Protein AF-Q9VTE1-F1 (afdb_monomer)

pLDDT: mean 80.08, std 11.92, range [53.41, 92.44]

Solvent-accessible surface area (backbone atoms only — not comparable to full-atom values): 4773 Å² total; per-residue (Å²): 142,53,66,69,61,53,49,53,53,48,50,51,52,51,50,52,54,58,59,67,53,55,55,65,66,56,30,42,75,73,68,67,24,85,70,75,62,78,80,59,99,62,73,86,48,74,66,56,53,52,50,55,49,53,53,50,51,40,61,60,49,46,61,60,47,54,53,52,51,52,52,52,50,52,52,52,67,73,73,105

Secondary structure (DSSP, 8-state):
--HHHHHHHHHHHHHHHHHH--HHHHHHHTT-SGGGGSS--S---HHHHHHHHHHHHHHHHHHHHHHHHHHHHHHHHHH-

Mean predicted aligned error: 14.54 Å

InterPro domains:
  IPR013880 Yos1-like [PF08571] (4-80)
  IPR013880 Yos1-like [PTHR15858] (1-80)

Foldseek 3Di:
DCVVLVVLVVVLVVLVVLLPDDCQVVCVVVVLHPVVPPPDPDDDDPSNVVVVVSVVVSVVSVVVSVVSVVVSVVCVVVVD

Structure (mmCIF, N/CA/C/O backbone):
data_AF-Q9VTE1-F1
#
_entry.id   AF-Q9VTE1-F1
#
loop_
_atom_site.group_PDB
_atom_site.id
_atom_site.type_symbol
_atom_site.label_atom_id
_atom_site.label_alt_id
_atom_site.label_comp_id
_atom_site.label_asym_id
_atom_site.label_entity_id
_atom_site.label_seq_id
_atom_site.pdbx_PDB_ins_code
_atom_site.Cartn_x
_atom_site.Cartn_y
_atom_site.Cartn_z
_atom_site.occupancy
_atom_site.B_iso_or_equiv
_atom_site.auth_seq_id
_atom_site.auth_comp_id
_atom_site.auth_asym_id
_atom_site.auth_atom_id
_atom_site.pdbx_PDB_model_num
ATOM 1 N N . MET A 1 1 ? 20.273 -4.536 -17.707 1.00 53.84 1 MET A N 1
ATOM 2 C CA . MET A 1 1 ? 20.626 -4.069 -16.344 1.00 53.84 1 MET A CA 1
ATOM 3 C C . MET A 1 1 ? 19.408 -3.461 -15.621 1.00 53.84 1 MET A C 1
ATOM 5 O O . MET A 1 1 ? 19.554 -2.483 -14.908 1.00 53.84 1 MET A O 1
ATOM 9 N N . PHE A 1 2 ? 18.199 -4.021 -15.779 1.00 69.12 2 PHE A N 1
ATOM 10 C CA . PHE A 1 2 ? 16.943 -3.354 -15.373 1.00 69.12 2 PHE A CA 1
ATOM 11 C C . PHE A 1 2 ? 16.185 -4.041 -14.224 1.00 69.12 2 PHE A C 1
ATOM 13 O O . PHE A 1 2 ? 15.165 -3.528 -13.782 1.00 69.12 2 PHE A O 1
ATOM 20 N N . THR A 1 3 ? 16.669 -5.175 -13.708 1.00 81.69 3 THR A N 1
ATOM 21 C CA . THR A 1 3 ? 15.893 -6.022 -12.783 1.00 81.69 3 THR A CA 1
ATOM 22 C C . THR A 1 3 ? 15.552 -5.328 -11.463 1.00 81.69 3 THR A C 1
ATOM 24 O O . THR A 1 3 ? 14.403 -5.390 -11.029 1.00 81.69 3 THR A O 1
ATOM 27 N N . LEU A 1 4 ? 16.503 -4.616 -10.845 1.00 83.50 4 LEU A N 1
ATOM 28 C CA . LEU A 1 4 ? 16.258 -3.892 -9.589 1.00 83.50 4 LEU A CA 1
ATOM 29 C C . LEU A 1 4 ? 15.237 -2.761 -9.766 1.00 83.50 4 LEU A C 1
ATOM 31 O O . LEU A 1 4 ? 14.321 -2.643 -8.957 1.00 83.50 4 LEU A O 1
ATOM 35 N N . TRP A 1 5 ? 15.349 -1.977 -10.844 1.00 84.75 5 TRP A N 1
ATOM 36 C CA . TRP A 1 5 ? 14.392 -0.905 -11.135 1.00 84.75 5 TRP A CA 1
ATOM 37 C C . TRP A 1 5 ? 12.986 -1.458 -11.374 1.00 84.75 5 TRP A C 1
ATOM 39 O O . TRP A 1 5 ? 12.032 -0.998 -10.751 1.00 84.75 5 TRP A O 1
ATOM 49 N N . THR A 1 6 ? 12.860 -2.513 -12.186 1.00 86.31 6 THR A N 1
ATOM 50 C CA . THR A 1 6 ? 11.565 -3.168 -12.430 1.00 86.31 6 THR A CA 1
ATOM 51 C C . THR A 1 6 ? 10.966 -3.775 -11.163 1.00 86.31 6 THR A C 1
ATOM 53 O O . THR A 1 6 ? 9.745 -3.823 -11.029 1.00 86.31 6 THR A O 1
ATOM 56 N N . LEU A 1 7 ? 11.799 -4.219 -10.214 1.00 88.94 7 LEU A N 1
ATOM 57 C CA . LEU A 1 7 ? 11.343 -4.751 -8.932 1.00 88.94 7 LEU A CA 1
ATOM 58 C C . LEU A 1 7 ? 10.806 -3.633 -8.031 1.00 88.94 7 LEU A C 1
ATOM 60 O O . LEU A 1 7 ? 9.739 -3.798 -7.442 1.00 88.94 7 LEU A O 1
ATOM 64 N N . ILE A 1 8 ? 11.485 -2.482 -7.986 1.00 87.50 8 ILE A N 1
ATOM 65 C CA . ILE A 1 8 ? 11.001 -1.282 -7.288 1.00 87.50 8 ILE A CA 1
ATOM 66 C C . ILE A 1 8 ? 9.681 -0.805 -7.909 1.00 87.50 8 ILE A C 1
ATOM 68 O O . ILE A 1 8 ? 8.700 -0.634 -7.187 1.00 87.50 8 ILE A O 1
ATOM 72 N N . GLU A 1 9 ? 9.610 -0.673 -9.236 1.00 89.06 9 GLU A N 1
ATOM 73 C CA . GLU A 1 9 ? 8.388 -0.281 -9.954 1.00 89.06 9 GLU A CA 1
ATOM 74 C C . GLU A 1 9 ? 7.237 -1.265 -9.689 1.00 89.06 9 GLU A C 1
ATOM 76 O O . GLU A 1 9 ? 6.134 -0.853 -9.335 1.00 89.06 9 GLU A O 1
ATOM 81 N N . SER A 1 10 ? 7.501 -2.574 -9.745 1.00 90.75 10 SER A N 1
ATOM 82 C CA . SER A 1 10 ? 6.500 -3.603 -9.431 1.00 90.75 10 SER A CA 1
ATOM 83 C C . SER A 1 10 ? 6.036 -3.522 -7.977 1.00 90.75 10 SER A C 1
ATOM 85 O O . SER A 1 10 ? 4.840 -3.602 -7.711 1.00 90.75 10 SER A O 1
ATOM 87 N N . SER A 1 11 ? 6.952 -3.317 -7.025 1.00 90.38 11 SER A N 1
ATOM 88 C CA . SER A 1 11 ? 6.590 -3.138 -5.615 1.00 90.38 11 SER A CA 1
ATOM 89 C C . SER A 1 11 ? 5.734 -1.888 -5.391 1.00 90.38 11 SER A C 1
ATOM 91 O O . SER A 1 11 ? 4.759 -1.951 -4.643 1.00 90.38 11 SER A O 1
ATOM 93 N N . LEU A 1 12 ? 6.014 -0.789 -6.101 1.00 91.06 12 LEU A N 1
ATOM 94 C CA . LEU A 1 12 ? 5.194 0.423 -6.084 1.00 91.06 12 LEU A CA 1
ATOM 95 C C . LEU A 1 12 ? 3.787 0.165 -6.624 1.00 91.06 12 LEU A C 1
ATOM 97 O O . LEU A 1 12 ? 2.806 0.600 -6.020 1.00 91.06 12 LEU A O 1
ATOM 101 N N . LEU A 1 13 ? 3.668 -0.579 -7.725 1.00 90.56 13 LEU A N 1
ATOM 102 C CA . LEU A 1 13 ? 2.376 -0.986 -8.279 1.00 90.56 13 LEU A CA 1
ATOM 103 C C . LEU A 1 13 ? 1.604 -1.907 -7.320 1.00 90.56 13 LEU A C 1
ATOM 105 O O . LEU A 1 13 ? 0.408 -1.702 -7.107 1.00 90.56 13 LEU A O 1
ATOM 109 N N . CYS A 1 14 ? 2.277 -2.866 -6.678 1.00 91.56 14 CYS A N 1
ATOM 110 C CA . CYS A 1 14 ? 1.676 -3.717 -5.650 1.00 91.56 14 CYS A CA 1
ATOM 111 C C . CYS A 1 14 ? 1.158 -2.892 -4.467 1.00 91.56 14 CYS A C 1
ATOM 113 O O . CYS A 1 14 ? 0.026 -3.084 -4.027 1.00 91.56 14 CYS A O 1
ATOM 115 N N . LEU A 1 15 ? 1.946 -1.935 -3.975 1.00 90.00 15 LEU A N 1
ATOM 116 C CA . LEU A 1 15 ? 1.519 -1.050 -2.897 1.00 90.00 15 LEU A CA 1
ATOM 117 C C . LEU A 1 15 ? 0.343 -0.150 -3.321 1.00 90.00 15 LEU A C 1
ATOM 119 O O . LEU A 1 15 ? -0.578 0.041 -2.530 1.00 90.00 15 LEU A O 1
ATOM 123 N N . ASN A 1 16 ? 0.304 0.328 -4.573 1.00 90.12 16 ASN A N 1
ATOM 124 C CA . ASN A 1 16 ? -0.853 1.049 -5.131 1.00 90.12 16 ASN A CA 1
ATOM 125 C C . ASN A 1 16 ? -2.119 0.182 -5.100 1.00 90.12 16 ASN A C 1
ATOM 127 O O . ASN A 1 16 ? -3.172 0.640 -4.648 1.00 90.12 16 ASN A O 1
ATOM 131 N N . ALA A 1 17 ? -2.013 -1.084 -5.511 1.00 89.75 17 ALA A N 1
ATOM 132 C CA . ALA A 1 17 ? -3.121 -2.035 -5.457 1.00 89.75 17 ALA A CA 1
ATOM 133 C C . ALA A 1 17 ? -3.604 -2.288 -4.014 1.00 89.75 17 ALA A C 1
ATOM 135 O O . ALA A 1 17 ? -4.808 -2.346 -3.759 1.00 89.75 17 ALA A O 1
ATOM 136 N N . VAL A 1 18 ? -2.684 -2.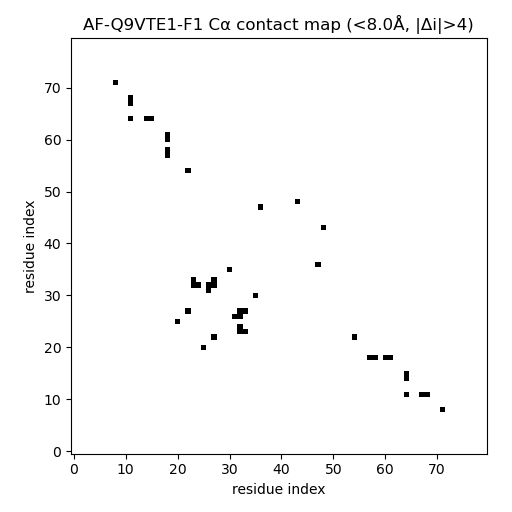377 -3.048 1.00 86.00 18 VAL A N 1
ATOM 137 C CA . VAL A 1 18 ? -3.020 -2.519 -1.620 1.00 86.00 18 VAL A CA 1
ATOM 138 C C . VAL A 1 18 ? -3.687 -1.253 -1.071 1.00 86.00 18 VAL A C 1
ATOM 140 O O . VAL A 1 18 ? -4.660 -1.341 -0.322 1.00 86.00 18 VAL A O 1
ATOM 143 N N . CYS A 1 19 ? -3.217 -0.067 -1.458 1.00 85.81 19 CYS A N 1
ATOM 144 C CA . CYS A 1 19 ? -3.780 1.204 -1.006 1.00 85.81 19 CYS A CA 1
ATOM 145 C C . CYS A 1 19 ? -5.201 1.468 -1.522 1.00 85.81 19 CYS A C 1
ATOM 147 O O . CYS A 1 19 ? -5.967 2.148 -0.832 1.00 85.81 19 CYS A O 1
ATOM 149 N N . ILE A 1 20 ? -5.565 0.952 -2.701 1.00 83.88 20 ILE A N 1
ATOM 150 C CA . ILE A 1 20 ? -6.931 1.062 -3.238 1.00 83.88 20 ILE A CA 1
ATOM 151 C C . ILE A 1 20 ? -7.853 -0.071 -2.768 1.00 83.88 20 ILE A C 1
ATOM 153 O O . ILE A 1 20 ? -9.075 0.063 -2.858 1.00 83.88 20 ILE A O 1
ATOM 157 N N . LEU A 1 21 ? -7.303 -1.171 -2.235 1.00 83.69 21 LEU A N 1
ATOM 158 C CA . LEU A 1 21 ? -8.089 -2.310 -1.771 1.00 83.69 21 LEU A CA 1
ATOM 159 C C . LEU A 1 21 ? -9.112 -1.868 -0.712 1.00 83.69 21 LEU A C 1
ATOM 161 O O . LEU A 1 21 ? -8.772 -1.435 0.391 1.00 83.69 21 LEU A O 1
ATOM 165 N N . HIS A 1 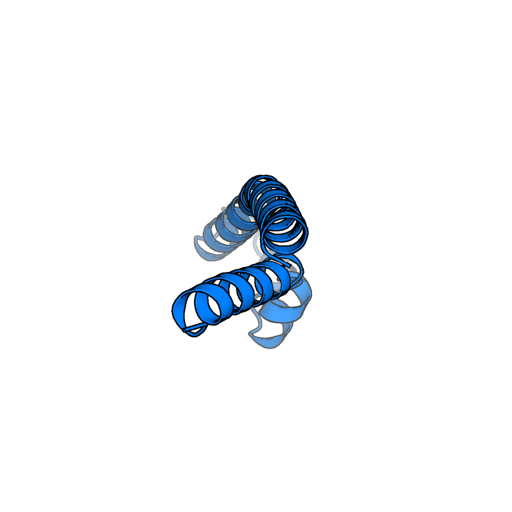22 ? -10.394 -1.991 -1.057 1.00 77.44 22 HIS A N 1
ATOM 166 C CA . HIS A 1 22 ? -11.489 -1.652 -0.160 1.00 77.44 22 HIS A CA 1
ATOM 167 C C . HIS A 1 22 ? -11.647 -2.752 0.888 1.00 77.44 22 HIS A C 1
ATOM 169 O O . HIS A 1 22 ? -12.217 -3.811 0.608 1.00 77.44 22 HIS A O 1
ATOM 175 N N . GLU A 1 23 ? -11.151 -2.510 2.101 1.00 71.88 23 GLU A N 1
ATOM 176 C CA . GLU A 1 23 ? -11.225 -3.503 3.171 1.00 71.88 23 GLU A CA 1
ATOM 177 C C . GLU A 1 23 ? -12.650 -3.913 3.487 1.00 71.88 23 GLU A C 1
ATOM 179 O O . GLU A 1 23 ? -12.864 -5.078 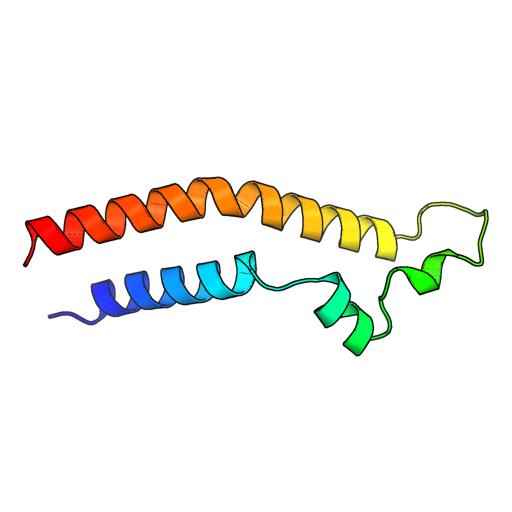3.732 1.00 71.88 23 GLU A O 1
ATOM 184 N N . GLU A 1 24 ? -13.656 -3.041 3.412 1.00 72.12 24 GLU A N 1
ATOM 185 C CA . GLU A 1 24 ? -15.020 -3.475 3.736 1.00 72.12 24 GLU A CA 1
ATOM 186 C C . GLU A 1 24 ? -15.507 -4.539 2.755 1.00 72.12 24 GLU A C 1
ATOM 188 O O . GLU A 1 24 ? -16.171 -5.487 3.158 1.00 72.12 24 GLU A O 1
ATOM 193 N N . ARG A 1 25 ? -15.107 -4.435 1.480 1.00 75.38 25 ARG A N 1
ATOM 194 C CA . ARG A 1 25 ? -15.440 -5.432 0.457 1.00 75.38 25 ARG A CA 1
ATOM 195 C C . ARG A 1 25 ? -14.597 -6.694 0.626 1.00 75.38 25 ARG A C 1
ATOM 197 O O . ARG A 1 25 ? -15.105 -7.799 0.466 1.00 75.38 25 ARG A O 1
ATOM 204 N N . PHE A 1 26 ? -13.316 -6.531 0.946 1.00 78.25 26 PHE A N 1
ATOM 205 C CA . PHE A 1 26 ? -12.401 -7.643 1.186 1.00 78.25 26 PHE A CA 1
ATOM 206 C C . PHE A 1 26 ? -12.791 -8.433 2.444 1.00 78.25 26 PHE A C 1
ATOM 208 O O . PHE A 1 26 ? -12.988 -9.638 2.386 1.00 78.25 26 PHE A O 1
ATOM 215 N N . LEU A 1 27 ? -12.988 -7.746 3.563 1.00 72.00 27 LEU A N 1
ATOM 216 C CA . LEU A 1 27 ? -13.380 -8.281 4.863 1.00 72.00 27 LEU A CA 1
ATOM 217 C C . LEU A 1 27 ? -14.794 -8.853 4.851 1.00 72.00 27 LEU A C 1
ATOM 219 O O . LEU A 1 27 ? -15.014 -9.880 5.487 1.00 72.00 27 LEU A O 1
ATOM 223 N N . ALA A 1 28 ?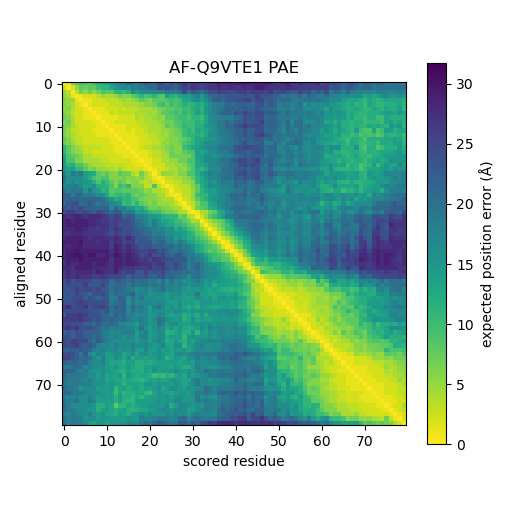 -15.736 -8.264 4.100 1.00 73.88 28 ALA A N 1
ATOM 224 C CA . ALA A 1 28 ? -17.056 -8.868 3.901 1.00 73.88 28 ALA A CA 1
ATOM 225 C C . ALA A 1 28 ? -16.947 -10.281 3.308 1.00 73.88 28 ALA A C 1
ATOM 227 O O . ALA A 1 28 ? -17.697 -11.165 3.711 1.00 73.88 28 ALA A O 1
ATOM 228 N N . LYS A 1 29 ? -15.964 -10.532 2.430 1.00 76.31 29 LYS A N 1
ATOM 229 C CA . LYS A 1 29 ? -15.708 -11.872 1.881 1.00 76.31 29 LYS A CA 1
ATOM 230 C C . LYS A 1 29 ? -15.224 -12.873 2.941 1.00 76.31 29 LYS A C 1
ATOM 232 O O . LYS A 1 29 ? -15.509 -14.057 2.814 1.00 76.31 29 LYS A O 1
ATOM 237 N N . PHE A 1 30 ? -14.524 -12.413 3.979 1.00 75.62 30 PHE A N 1
ATOM 238 C CA . PHE A 1 30 ? -14.071 -13.243 5.106 1.00 75.62 30 PHE A CA 1
ATOM 239 C C . PHE A 1 30 ? -15.071 -13.285 6.275 1.00 75.62 30 PHE A C 1
ATOM 241 O O . PHE A 1 30 ? -14.788 -13.898 7.301 1.00 75.62 30 PHE A O 1
ATOM 248 N N . GLY A 1 31 ? -16.230 -12.628 6.155 1.00 67.75 31 GLY A N 1
ATOM 249 C CA . GLY A 1 31 ? -17.204 -12.523 7.246 1.00 67.75 31 GLY A CA 1
ATOM 250 C C . GLY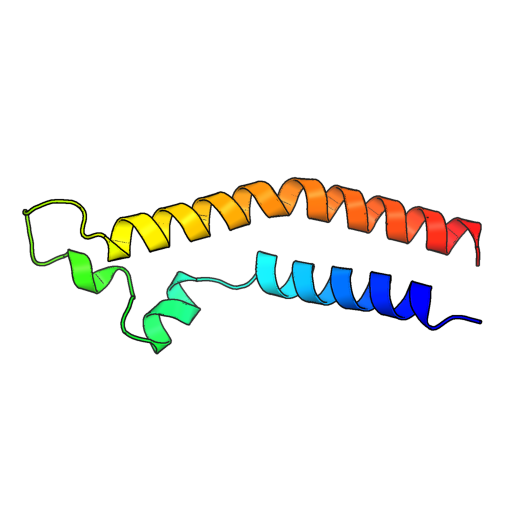 A 1 31 ? -16.792 -11.557 8.366 1.00 67.75 31 GLY A C 1
ATOM 251 O O . GLY A 1 31 ? -17.404 -11.555 9.426 1.00 67.75 31 GLY A O 1
ATOM 252 N N . TRP A 1 32 ? -15.773 -10.720 8.147 1.00 67.06 32 TRP A N 1
ATOM 253 C CA . TRP A 1 32 ? -15.328 -9.664 9.074 1.00 67.06 32 TRP A CA 1
ATOM 254 C C . TRP A 1 32 ? -15.903 -8.288 8.695 1.00 67.06 32 TRP A C 1
ATOM 256 O O . TRP A 1 32 ? -15.339 -7.246 9.023 1.00 67.06 32 TRP A O 1
ATOM 266 N N . GLY A 1 33 ? -17.002 -8.267 7.937 1.00 61.34 33 GLY A N 1
ATOM 267 C CA . GLY A 1 33 ? -17.688 -7.034 7.564 1.00 61.34 33 GLY A CA 1
ATOM 268 C C . GLY A 1 33 ? -18.285 -6.321 8.782 1.00 61.34 33 GLY A C 1
ATOM 269 O O . GLY A 1 33 ? -18.602 -6.944 9.793 1.00 61.34 33 GLY A O 1
ATOM 270 N N . ARG A 1 34 ? -18.501 -5.007 8.646 1.00 57.88 34 ARG A N 1
ATOM 271 C CA . ARG A 1 34 ? -19.011 -4.073 9.675 1.00 57.88 34 ARG A CA 1
ATOM 272 C C . ARG A 1 34 ? -20.291 -4.534 10.402 1.00 57.88 34 ARG A C 1
ATOM 274 O O . 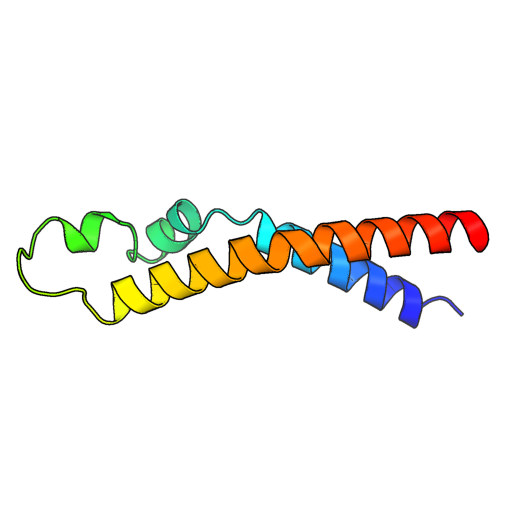ARG A 1 34 ? -20.619 -4.001 11.453 1.00 57.88 34 ARG A O 1
ATOM 281 N N . GLN A 1 35 ? -21.008 -5.515 9.852 1.00 56.12 35 GLN A N 1
ATOM 282 C CA . GLN A 1 35 ? -22.224 -6.095 10.426 1.00 56.12 35 GLN A CA 1
ATOM 283 C C . GLN A 1 35 ? -21.979 -7.057 11.596 1.00 56.12 35 GLN A C 1
ATOM 285 O O . GLN A 1 35 ? -22.915 -7.298 12.351 1.00 56.12 35 GLN A O 1
ATOM 290 N N . ALA A 1 36 ? -20.754 -7.552 11.813 1.00 54.47 36 ALA A N 1
ATOM 291 C CA . ALA A 1 36 ? -20.467 -8.381 12.989 1.00 54.47 36 ALA A CA 1
ATOM 292 C C . ALA A 1 36 ? -20.594 -7.606 14.320 1.00 54.47 36 ALA A C 1
ATOM 294 O O . ALA A 1 36 ? -20.770 -8.225 15.362 1.00 54.47 36 ALA A O 1
ATOM 295 N N . GLY A 1 37 ? -20.542 -6.267 14.289 1.00 55.22 37 GLY A N 1
ATOM 296 C CA . GLY A 1 37 ? -20.619 -5.411 15.478 1.00 55.22 37 GLY A CA 1
ATOM 297 C C . GLY A 1 37 ? -21.993 -4.799 15.767 1.00 55.22 37 GLY A C 1
ATOM 298 O O . GLY A 1 37 ? -22.116 -4.053 16.730 1.00 55.22 37 GLY A O 1
ATOM 299 N N . GLN A 1 38 ? -23.038 -5.059 14.966 1.00 54.47 38 GLN A N 1
ATOM 300 C CA . GLN A 1 38 ? -24.346 -4.421 15.203 1.00 54.47 38 GLN A CA 1
ATOM 301 C C . GLN A 1 38 ? -25.178 -5.105 16.309 1.00 54.47 38 GLN A C 1
ATOM 303 O O . GLN A 1 38 ? -26.260 -4.615 16.624 1.00 54.47 38 GLN A O 1
ATOM 308 N N . GLN A 1 39 ? -24.715 -6.212 16.902 1.00 54.97 39 GLN A N 1
ATOM 309 C CA . GLN A 1 39 ? -25.493 -6.933 17.923 1.00 54.97 39 GLN A CA 1
ATOM 310 C C . GLN A 1 39 ? -24.974 -6.850 19.359 1.00 54.97 39 GLN A C 1
ATOM 312 O O . GLN A 1 39 ? -25.776 -7.093 20.252 1.00 54.97 39 GLN A O 1
ATOM 317 N N . ASP A 1 40 ? -23.744 -6.404 19.621 1.00 53.41 40 ASP A N 1
ATOM 318 C CA . ASP A 1 40 ? -23.273 -6.270 21.003 1.00 53.41 40 ASP A CA 1
ATOM 319 C C . ASP A 1 40 ? -22.967 -4.813 21.356 1.00 53.41 40 ASP A C 1
ATOM 321 O O . ASP A 1 40 ? -21.945 -4.242 20.983 1.00 53.41 40 ASP A O 1
ATOM 325 N N . PHE A 1 41 ? -23.852 -4.220 22.162 1.00 58.94 41 PHE A N 1
ATOM 326 C CA . PHE A 1 41 ? -23.640 -2.987 22.937 1.00 58.94 41 PHE A CA 1
ATOM 327 C C . PHE A 1 41 ? -22.554 -3.169 24.030 1.00 58.94 41 PHE A C 1
ATOM 329 O O . PHE A 1 41 ? -22.656 -2.628 25.129 1.00 58.94 41 PHE A O 1
ATOM 336 N N . GLY A 1 42 ? -21.510 -3.955 23.763 1.00 57.88 42 GLY A N 1
ATOM 337 C CA . GLY A 1 42 ? -20.532 -4.399 24.748 1.00 57.88 42 GLY A CA 1
ATOM 338 C C . GLY A 1 42 ? -19.123 -4.389 24.180 1.00 57.88 42 GLY A C 1
ATOM 339 O O . GLY A 1 42 ? -18.686 -5.382 23.624 1.00 57.88 42 GLY A O 1
ATOM 340 N N . ALA A 1 43 ? -18.417 -3.278 24.398 1.00 65.62 43 ALA A N 1
ATOM 341 C CA . ALA A 1 43 ? -16.983 -3.078 24.174 1.00 65.62 43 ALA A CA 1
ATOM 342 C C . ALA A 1 43 ? -16.455 -3.273 22.726 1.00 65.62 43 ALA A C 1
ATOM 344 O O . ALA A 1 43 ? -16.817 -4.210 22.020 1.00 65.62 43 ALA A O 1
ATOM 345 N N . PRO A 1 44 ? -15.525 -2.415 22.262 1.00 65.25 44 PRO A N 1
ATOM 346 C CA . PRO A 1 44 ? -14.847 -2.634 20.987 1.00 65.25 44 PRO A CA 1
ATOM 347 C C . PRO A 1 44 ? -14.107 -3.975 21.028 1.00 65.25 44 PRO A C 1
ATOM 349 O O . PRO A 1 44 ? -13.152 -4.145 21.792 1.00 65.25 44 PRO A O 1
ATOM 352 N N . THR A 1 45 ? -14.535 -4.929 20.201 1.00 76.19 45 THR A N 1
ATOM 353 C CA . THR A 1 45 ? -13.886 -6.240 20.120 1.00 76.19 45 THR A CA 1
ATOM 354 C C . THR A 1 45 ? -12.470 -6.059 19.567 1.00 76.19 45 THR A C 1
ATOM 356 O O . THR A 1 45 ? -12.229 -5.188 18.730 1.00 76.19 45 THR A O 1
ATOM 359 N N . ALA A 1 46 ? -11.510 -6.895 19.980 1.00 79.56 46 ALA A N 1
ATOM 360 C CA . ALA A 1 46 ? -10.138 -6.857 19.451 1.00 79.56 46 ALA A CA 1
ATOM 361 C C . ALA A 1 46 ? -10.098 -6.862 17.906 1.00 79.56 46 ALA A C 1
ATOM 363 O O . ALA A 1 46 ? -9.249 -6.219 17.294 1.00 79.56 46 ALA A O 1
ATOM 364 N N . LYS A 1 47 ? -11.074 -7.528 17.275 1.00 77.75 47 LYS A N 1
ATOM 365 C CA . LYS A 1 47 ? -11.298 -7.528 15.824 1.00 77.75 47 LYS A CA 1
ATOM 366 C C . LYS A 1 47 ? -11.547 -6.119 15.280 1.00 77.75 47 LYS A C 1
ATOM 368 O O . LYS A 1 47 ? -10.851 -5.718 14.357 1.00 77.75 47 LYS A O 1
ATOM 373 N N . ASP A 1 48 ? -12.456 -5.347 15.874 1.00 77.69 48 ASP A N 1
ATOM 374 C CA . ASP A 1 48 ? -12.758 -3.976 15.436 1.00 77.69 48 ASP A CA 1
ATOM 375 C C . ASP A 1 48 ? -11.548 -3.052 15.574 1.00 77.69 48 ASP A C 1
ATOM 377 O O . ASP A 1 48 ? -11.302 -2.207 14.713 1.00 77.69 48 ASP A O 1
ATOM 381 N N . GLN A 1 49 ? -10.746 -3.241 16.625 1.00 83.69 49 GLN A N 1
ATOM 382 C CA . GLN A 1 49 ? -9.506 -2.487 16.809 1.00 83.69 49 GLN A CA 1
ATOM 383 C C . GLN A 1 49 ? -8.481 -2.811 15.717 1.00 83.69 49 GLN A C 1
ATOM 385 O O . GLN A 1 49 ? -7.891 -1.895 15.147 1.00 83.69 49 GLN A O 1
ATOM 390 N N . VAL A 1 50 ? -8.314 -4.093 15.371 1.00 84.38 50 VAL A N 1
ATOM 391 C CA . VAL A 1 50 ? -7.458 -4.519 14.252 1.00 84.38 50 VAL A CA 1
ATOM 392 C C . VAL A 1 50 ? -7.960 -3.928 12.935 1.00 84.38 50 VAL A C 1
ATOM 394 O O . VAL A 1 50 ? -7.156 -3.423 12.153 1.00 84.38 50 VAL A O 1
ATOM 397 N N . LEU A 1 51 ? -9.277 -3.915 12.703 1.00 81.50 51 LEU A N 1
ATOM 398 C CA . LEU A 1 51 ? -9.855 -3.288 11.515 1.00 81.50 51 LEU A CA 1
ATOM 399 C C . LEU A 1 51 ? -9.546 -1.790 11.467 1.00 81.50 51 LEU A C 1
ATOM 401 O O . LEU A 1 51 ? -9.033 -1.313 10.457 1.00 81.50 51 LEU A O 1
ATOM 405 N N . ASN A 1 52 ? -9.789 -1.060 12.556 1.00 83.56 52 ASN A N 1
ATOM 406 C CA . ASN A 1 52 ? -9.486 0.369 12.665 1.00 83.56 52 ASN A CA 1
ATOM 407 C C . ASN A 1 52 ? -7.995 0.666 12.455 1.00 83.56 52 ASN A C 1
ATOM 409 O O . ASN A 1 52 ? -7.650 1.640 11.781 1.00 83.56 52 ASN A O 1
ATOM 413 N N . LEU A 1 53 ? -7.113 -0.194 12.967 1.00 87.44 53 LEU A N 1
ATOM 414 C CA . LEU A 1 53 ? -5.674 -0.079 12.767 1.00 87.44 53 LEU A CA 1
ATOM 415 C C . LEU A 1 53 ? -5.294 -0.265 11.293 1.00 87.44 53 LEU A C 1
ATOM 417 O O . LEU A 1 53 ? -4.560 0.557 10.751 1.00 87.44 53 LEU A O 1
ATOM 421 N N . ILE A 1 54 ? -5.832 -1.283 10.615 1.00 85.06 54 ILE A N 1
ATOM 422 C CA . ILE A 1 54 ? -5.600 -1.502 9.178 1.00 85.06 54 ILE A CA 1
ATOM 423 C C . ILE A 1 54 ? -6.106 -0.305 8.356 1.00 85.06 54 ILE A C 1
ATOM 425 O O . ILE A 1 54 ? -5.415 0.132 7.428 1.00 85.06 54 ILE A O 1
ATOM 429 N N . ARG A 1 55 ? -7.265 0.273 8.717 1.00 82.56 55 ARG A N 1
ATOM 430 C CA . ARG A 1 55 ? -7.792 1.491 8.068 1.00 82.56 55 ARG A CA 1
ATOM 431 C C . ARG A 1 55 ? -6.800 2.642 8.191 1.00 82.56 55 ARG A C 1
ATOM 433 O O . ARG A 1 55 ? -6.476 3.286 7.194 1.00 82.56 55 ARG A O 1
ATOM 440 N N . SER A 1 56 ? -6.314 2.869 9.411 1.00 89.44 56 SER A N 1
ATOM 441 C CA . SER A 1 56 ? -5.365 3.934 9.735 1.00 89.44 56 SER A CA 1
ATOM 442 C C . SER A 1 56 ? -4.034 3.749 9.002 1.00 89.44 56 SER A C 1
ATOM 444 O O . SER A 1 56 ? -3.535 4.670 8.362 1.00 89.44 56 SER A O 1
ATOM 446 N N . ILE A 1 57 ? -3.491 2.529 8.978 1.00 88.69 57 ILE A N 1
ATOM 447 C CA . ILE A 1 57 ? -2.263 2.226 8.233 1.00 88.69 57 ILE A CA 1
ATOM 448 C C . ILE A 1 57 ? -2.456 2.520 6.744 1.00 88.69 57 ILE A C 1
ATOM 450 O O . ILE A 1 57 ? -1.581 3.119 6.124 1.00 88.69 57 ILE A O 1
ATOM 454 N N . ARG A 1 58 ? -3.605 2.159 6.156 1.00 85.50 58 ARG A N 1
ATOM 455 C CA . ARG A 1 58 ? -3.871 2.433 4.737 1.00 85.50 58 ARG A CA 1
ATOM 456 C C . ARG A 1 58 ? -3.917 3.925 4.444 1.00 85.50 58 ARG A C 1
ATOM 458 O O . ARG A 1 58 ? -3.371 4.347 3.429 1.00 85.50 58 ARG A O 1
ATOM 465 N N . THR A 1 59 ? -4.591 4.722 5.271 1.00 86.94 59 THR A N 1
ATOM 466 C CA . THR A 1 59 ? -4.672 6.173 5.048 1.00 86.94 59 THR A CA 1
ATOM 467 C C . THR A 1 59 ? -3.301 6.820 5.179 1.00 86.94 59 THR A C 1
ATOM 469 O O . THR A 1 59 ? -2.932 7.617 4.318 1.00 86.94 59 THR A O 1
ATOM 472 N N . VAL A 1 60 ? -2.522 6.405 6.178 1.00 90.75 60 VAL A N 1
ATOM 473 C CA . VAL A 1 60 ? -1.148 6.867 6.382 1.00 90.75 60 VAL A CA 1
ATOM 474 C C . VAL A 1 60 ? -0.243 6.446 5.225 1.00 90.75 60 VAL A C 1
ATOM 476 O O . VAL A 1 60 ? 0.533 7.270 4.761 1.00 90.75 60 VAL A O 1
ATOM 479 N N . ALA A 1 61 ? -0.375 5.223 4.702 1.00 88.62 61 ALA A N 1
ATOM 480 C CA . ALA A 1 61 ? 0.437 4.710 3.597 1.00 88.62 61 ALA A CA 1
ATOM 481 C C . ALA A 1 61 ? 0.159 5.397 2.249 1.00 88.62 61 ALA A C 1
ATOM 483 O O . ALA A 1 61 ? 1.045 5.425 1.403 1.00 88.62 61 ALA A O 1
ATOM 484 N N . LYS A 1 62 ? -1.019 6.003 2.033 1.00 88.88 62 LYS A N 1
ATOM 485 C CA . LYS A 1 62 ? -1.334 6.719 0.777 1.00 88.88 62 LYS A CA 1
ATOM 486 C C . LYS A 1 62 ? -0.409 7.911 0.522 1.00 88.88 62 LYS A C 1
ATOM 488 O O . LYS A 1 62 ? 0.027 8.106 -0.607 1.00 88.88 62 LYS A O 1
ATOM 493 N N . ILE A 1 63 ? -0.107 8.695 1.557 1.00 90.25 63 ILE A N 1
ATOM 494 C CA . ILE A 1 63 ? 0.736 9.899 1.455 1.00 90.25 63 ILE A CA 1
ATOM 495 C C . ILE A 1 63 ? 2.160 9.566 0.958 1.00 90.25 63 ILE A C 1
ATOM 497 O O . ILE A 1 63 ? 2.563 10.119 -0.068 1.00 90.25 63 ILE A O 1
ATOM 501 N N . PRO A 1 64 ? 2.920 8.650 1.596 1.00 88.94 64 PRO A N 1
ATOM 502 C CA . PRO A 1 64 ? 4.235 8.260 1.104 1.00 88.94 64 PRO A CA 1
ATOM 503 C C . PRO A 1 64 ? 4.141 7.553 -0.247 1.00 88.94 64 PRO A C 1
ATOM 505 O O . PRO A 1 64 ? 5.054 7.680 -1.055 1.00 88.94 64 PRO A O 1
ATOM 508 N N . LEU A 1 65 ? 3.039 6.858 -0.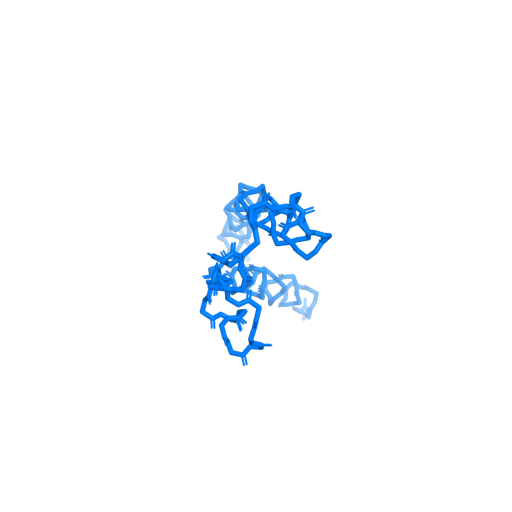544 1.00 90.88 65 LEU A N 1
ATOM 509 C CA . LEU A 1 65 ? 2.880 6.205 -1.835 1.00 90.88 65 LEU A CA 1
ATOM 510 C C . LEU A 1 65 ? 2.805 7.192 -2.998 1.00 90.88 65 LEU A C 1
ATOM 512 O O . LEU A 1 65 ? 3.451 6.983 -4.023 1.00 90.88 65 L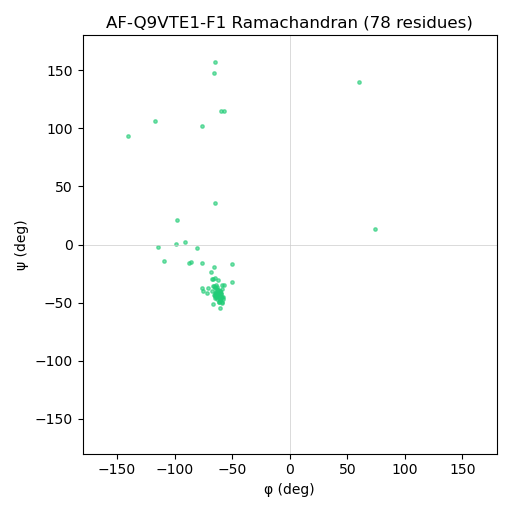EU A O 1
ATOM 516 N N . ILE A 1 66 ? 2.047 8.277 -2.839 1.00 90.31 66 ILE A N 1
ATOM 517 C CA . ILE A 1 66 ? 1.986 9.357 -3.831 1.00 90.31 66 ILE A CA 1
ATOM 518 C C . ILE A 1 66 ? 3.391 9.926 -4.048 1.00 90.31 66 ILE A C 1
ATOM 520 O O . ILE A 1 66 ? 3.833 10.064 -5.186 1.00 90.31 66 ILE A O 1
ATOM 524 N N . PHE A 1 67 ? 4.122 10.173 -2.961 1.00 92.31 67 PHE A N 1
ATOM 525 C CA . PHE A 1 67 ?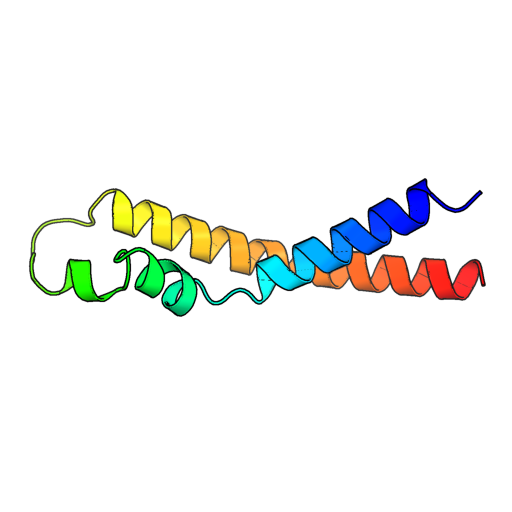 5.488 10.686 -3.017 1.00 92.31 67 PHE A CA 1
ATOM 526 C C . PHE A 1 67 ? 6.451 9.744 -3.757 1.00 92.31 67 PHE A C 1
ATOM 528 O O . PHE A 1 67 ? 7.165 10.176 -4.661 1.00 92.31 67 PHE A O 1
ATOM 535 N N . LEU A 1 68 ? 6.435 8.446 -3.439 1.00 92.00 68 LEU A N 1
ATOM 536 C CA . LEU A 1 68 ? 7.284 7.461 -4.109 1.00 92.00 68 LEU A CA 1
ATOM 537 C C . LEU A 1 68 ? 6.937 7.298 -5.596 1.00 92.00 68 LEU A C 1
ATOM 539 O O . LEU A 1 68 ? 7.845 7.161 -6.413 1.00 92.00 68 LEU A O 1
ATOM 543 N N . ASN A 1 69 ? 5.652 7.351 -5.969 1.00 91.75 69 ASN A N 1
ATOM 544 C CA . ASN A 1 69 ? 5.247 7.331 -7.379 1.00 91.75 69 ASN A CA 1
ATOM 545 C C . ASN A 1 69 ? 5.771 8.563 -8.131 1.00 91.75 69 ASN A C 1
ATOM 547 O O . ASN A 1 69 ? 6.278 8.421 -9.241 1.00 91.75 69 ASN A O 1
ATOM 551 N N . ILE A 1 70 ? 5.701 9.758 -7.531 1.00 92.44 70 ILE A N 1
ATOM 552 C CA . ILE A 1 70 ? 6.245 10.985 -8.136 1.00 92.44 70 ILE A CA 1
ATOM 553 C C . ILE A 1 70 ? 7.752 10.840 -8.368 1.00 92.44 70 ILE A C 1
ATOM 555 O O . ILE A 1 70 ? 8.233 11.113 -9.466 1.00 92.44 70 ILE A O 1
ATOM 559 N N . ILE A 1 71 ? 8.491 10.356 -7.367 1.00 91.69 71 ILE A N 1
ATOM 560 C CA . ILE A 1 71 ? 9.930 10.095 -7.484 1.00 91.69 71 ILE A CA 1
ATOM 561 C C . ILE A 1 71 ? 10.217 9.105 -8.616 1.00 91.69 71 ILE A C 1
ATOM 563 O O . ILE A 1 71 ? 11.089 9.360 -9.445 1.00 91.69 71 ILE A O 1
ATOM 567 N N . ALA A 1 72 ? 9.473 8.000 -8.683 1.00 89.00 72 ALA A N 1
ATOM 568 C CA . ALA A 1 72 ? 9.650 6.994 -9.725 1.00 89.00 72 ALA A CA 1
ATOM 569 C C . ALA A 1 72 ? 9.415 7.568 -11.131 1.00 89.00 72 ALA A C 1
ATOM 571 O O . ALA A 1 72 ? 10.187 7.275 -12.042 1.00 89.00 72 ALA A O 1
ATOM 572 N N . ILE A 1 73 ? 8.406 8.429 -11.300 1.00 89.00 73 ILE A N 1
ATOM 573 C CA . ILE A 1 73 ? 8.143 9.128 -12.565 1.00 89.00 73 ILE A CA 1
ATOM 574 C C . ILE A 1 73 ? 9.306 10.061 -12.919 1.00 89.00 73 ILE A C 1
ATOM 576 O O . ILE A 1 73 ? 9.768 10.034 -14.055 1.00 89.00 73 ILE A O 1
ATOM 580 N N . ILE A 1 74 ? 9.817 10.844 -11.964 1.00 92.25 74 ILE A N 1
ATOM 581 C CA . ILE A 1 74 ? 10.960 11.741 -12.192 1.00 92.25 74 ILE A CA 1
ATOM 582 C C . ILE A 1 74 ? 12.194 10.945 -12.624 1.00 92.25 74 ILE A C 1
ATOM 584 O O . ILE A 1 74 ? 12.816 11.282 -13.627 1.00 92.25 74 ILE A O 1
ATOM 588 N N . PHE A 1 75 ? 12.529 9.863 -11.919 1.00 89.38 75 PHE A N 1
ATOM 589 C CA . PHE A 1 75 ? 13.650 8.999 -12.296 1.00 89.38 75 PHE A CA 1
ATOM 590 C C . PHE A 1 75 ? 13.468 8.395 -13.688 1.00 89.38 75 PHE A C 1
ATOM 592 O O . PHE A 1 75 ? 14.421 8.380 -14.458 1.00 89.38 75 PHE A O 1
ATOM 599 N N . LYS A 1 76 ? 12.254 7.952 -14.034 1.00 86.88 76 LYS A N 1
ATOM 600 C CA . LYS A 1 76 ? 11.941 7.404 -15.361 1.00 86.88 76 LYS A CA 1
ATOM 601 C C . LYS A 1 76 ? 12.055 8.459 -16.466 1.00 86.88 76 LYS A C 1
ATOM 603 O O . LYS A 1 76 ? 12.515 8.148 -17.553 1.00 86.88 76 LYS A O 1
ATOM 608 N N . LEU A 1 77 ? 11.687 9.710 -16.188 1.00 89.44 77 LEU A N 1
ATOM 609 C CA . LEU A 1 77 ? 11.860 10.822 -17.130 1.00 89.44 77 LEU A CA 1
ATOM 610 C C . LEU A 1 77 ? 13.330 11.226 -17.301 1.00 89.44 77 LEU A C 1
ATOM 612 O O . LEU A 1 77 ? 13.732 11.584 -18.403 1.00 89.44 77 LEU A O 1
ATOM 616 N N . LEU A 1 78 ? 14.124 11.188 -16.227 1.00 90.50 78 LEU A N 1
ATOM 617 C CA . LEU A 1 78 ? 15.543 11.553 -16.266 1.00 90.50 78 LEU A CA 1
ATOM 618 C C . LEU A 1 78 ? 16.420 10.468 -16.897 1.00 90.50 78 LEU A C 1
ATOM 620 O O . LEU A 1 78 ? 17.391 10.795 -17.573 1.00 90.50 78 LEU A O 1
ATOM 624 N N . LEU A 1 79 ? 16.114 9.195 -16.638 1.00 83.31 79 LEU A N 1
ATOM 625 C CA . LEU A 1 79 ? 16.910 8.063 -17.117 1.00 83.31 79 LEU A CA 1
ATOM 626 C C . LEU A 1 79 ? 16.536 7.606 -18.536 1.00 83.31 79 LEU A C 1
ATOM 628 O O . LEU A 1 79 ? 17.346 6.906 -19.143 1.00 83.31 79 LEU A O 1
ATOM 632 N N . GLY A 1 80 ? 15.383 8.035 -19.069 1.00 66.50 80 GLY A N 1
ATOM 633 C CA . GLY A 1 80 ? 14.873 7.587 -20.373 1.00 66.50 80 GLY A CA 1
ATOM 634 C C . GLY A 1 80 ? 14.628 6.083 -20.425 1.00 66.50 80 GLY A C 1
ATOM 635 O O . GLY A 1 80 ? 14.750 5.533 -21.541 1.00 66.50 80 GLY A O 1
#

Sequence (80 aa):
MFTLWTLIESSLLCLNAVCILHEERFLAKFGWGRQAGQQDFGAPTAKDQVLNLIRSIRTVAKIPLIFLNIIAIIFKLLLG

GO terms:
  GO:0031410 cytoplasmic vesicle (C, IDA)
  GO:0012505 endomembrane system (C, HDA)
  GO:0000281 mitotic cytokinesis (P, IMP)

Radius of gyration: 17.87 Å; Cα contacts (8 Å, |Δi|>4): 23; chains: 1; bounding box: 46×25×45 Å

Organism: Drosophila melanogaster (NCBI:txid7227)